Protein AF-A0A9D9E8E4-F1 (afdb_monomer)

Radius of gyration: 32.14 Å; Cα contacts (8 Å, |Δi|>4): 70; chains: 1; bounding box: 32×22×106 Å

Secondary structure (DSSP, 8-state):
--SSSSTTHHHHHHHHHHHHTTSS---------PPPPP-HHHHTT-----SS-HHHHHTTB-TTSPBPPHHHH---HHHHHHHHHHHHHHHHTTSS-SS---

InterPro domains:
  IPR001648 Small ribosomal subunit protein bS18 [MF_00270] (29-101)
  IPR001648 Small ribosomal subunit protein bS18 [PF01084] (45-96)
  IPR001648 Small ribos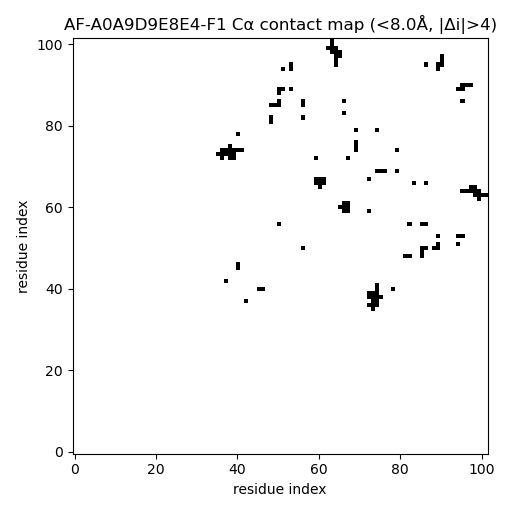omal subunit protein bS18 [PR00974] (56-66)
  IPR001648 Small ribosomal subunit protein bS18 [PR00974] (66-73)
  IPR001648 Small ribosomal subunit protein bS18 [PR00974] (74-88)
  IPR001648 Small ribosomal subunit protein bS18 [PR00974] (88-98)
  IPR001648 Small ribosomal subunit protein bS18 [PTHR13479] (11-99)
  IPR001648 Small ribosomal subunit protein bS18 [TIGR00165] (33-100)
  IPR018275 Small ribosomal subunit protein bS18, conserved site [PS00057] (49-72)
  IPR036870 Small ribosom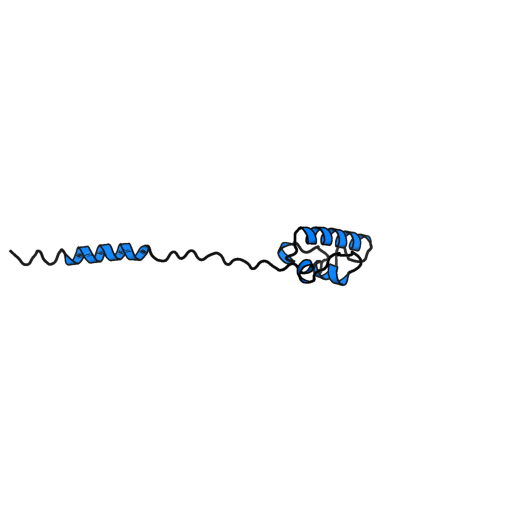al subunit protein bS18 superfamily [G3DSA:4.10.640.10] (6-101)
  IPR036870 Small ribosomal subunit protein bS18 superfamily [SSF46911] (28-101)

Foldseek 3Di:
DPPVPPVPVVVVVVVVVVVVVVPPDPPVPPPPDDPQDDAPCVVVVPPADALPPLVVLVVQADPQRHGHDCRVRSHDPVVVVRSVVSVVVNCVVVNGDNGDDD

pLDDT: mean 79.46, std 18.39, range [47.0, 96.75]

Nearest PDB structures (foldseek):
  6wub-assembly1_r  TM=9.707E-01  e=5.765E-10  Enterococcus faecalis OG1RF
  8cdv-assembly1_U  TM=9.988E-01  e=1.754E-08  Bacillus subtilis subsp. subtilis str. 168
  8cdu-assembly1_U  TM=9.805E-01  e=1.534E-08  Bacillus subtilis subsp. subtilis str. 168
  8uu5-assembly1_r  TM=9.886E-01  e=2.451E-08  Listeria innocua
  8uu7-assembly1_r  TM=9.929E-01  e=2.621E-08  Listeria innocua

Solvent-accessible surface area (backbone atoms only — not comparable to full-atom values): 6482 Å² total; per-residue (Å²): 146,81,76,82,70,69,76,60,64,72,60,57,64,65,59,56,60,66,62,64,68,74,74,71,75,85,68,76,76,70,73,81,75,75,77,79,58,66,27,61,52,69,74,68,66,56,89,73,70,62,43,80,47,50,76,67,53,53,76,50,34,42,85,54,30,46,75,58,53,54,90,78,61,22,43,50,76,71,53,49,51,50,49,52,53,18,50,52,50,16,34,76,72,66,72,40,62,77,64,43,86,132

Structure (mmCIF, N/CA/C/O backbone):
data_AF-A0A9D9E8E4-F1
#
_entry.id   AF-A0A9D9E8E4-F1
#
loop_
_atom_site.group_PDB
_atom_site.id
_atom_site.type_symbol
_atom_site.label_atom_id
_atom_site.label_alt_id
_atom_site.label_comp_id
_atom_site.label_asym_id
_atom_site.label_entity_id
_atom_site.label_seq_id
_atom_site.pdbx_PDB_ins_code
_atom_site.Cartn_x
_atom_site.Cartn_y
_atom_site.Cartn_z
_atom_site.occupancy
_atom_site.B_iso_or_equiv
_atom_site.auth_seq_id
_atom_site.auth_comp_id
_atom_site.auth_asym_id
_atom_site.auth_atom_id
_atom_site.pdbx_PDB_model_num
ATOM 1 N N . MET A 1 1 ? -13.630 10.831 -91.212 1.00 55.12 1 MET A N 1
ATOM 2 C CA . MET A 1 1 ? -13.370 9.499 -90.612 1.00 55.12 1 MET A CA 1
ATOM 3 C C . MET A 1 1 ? -12.162 9.514 -89.653 1.00 55.12 1 MET A C 1
ATOM 5 O O . MET A 1 1 ? -11.527 8.483 -89.476 1.00 55.12 1 MET A O 1
ATOM 9 N N . ALA A 1 2 ? -11.835 10.662 -89.032 1.00 52.62 2 ALA A N 1
ATOM 10 C CA . ALA A 1 2 ? -10.625 10.828 -88.213 1.00 52.62 2 ALA A CA 1
ATOM 11 C C . ALA A 1 2 ? -10.823 11.671 -86.933 1.00 52.62 2 ALA A C 1
ATOM 13 O O . ALA A 1 2 ? -9.849 11.928 -86.240 1.00 52.62 2 ALA A O 1
ATOM 14 N N . GLU A 1 3 ? -12.053 12.072 -86.590 1.00 51.62 3 GLU A N 1
ATOM 15 C CA . GLU A 1 3 ? -12.294 12.974 -85.444 1.00 51.62 3 GLU A CA 1
ATOM 16 C C . GLU A 1 3 ? -13.071 12.326 -84.284 1.00 51.62 3 GLU A C 1
ATOM 18 O O . GLU A 1 3 ? -13.116 12.878 -83.194 1.00 51.62 3 GLU A O 1
ATOM 23 N N . GLU A 1 4 ? -13.598 11.107 -84.449 1.00 50.94 4 GLU A N 1
ATOM 24 C CA . GLU A 1 4 ? -14.356 10.416 -83.387 1.00 50.94 4 GLU A CA 1
ATOM 25 C C . GLU A 1 4 ? -13.510 9.461 -82.526 1.00 50.94 4 GLU A C 1
ATOM 27 O O . GLU A 1 4 ? -14.008 8.891 -81.559 1.00 50.94 4 GLU A O 1
ATOM 32 N N . LYS A 1 5 ? -12.219 9.282 -82.842 1.00 49.59 5 LYS A N 1
ATOM 33 C CA . LYS A 1 5 ? -11.329 8.384 -82.080 1.00 49.59 5 LYS A CA 1
ATOM 34 C C . LYS A 1 5 ? -10.593 9.057 -80.917 1.00 49.59 5 LYS A C 1
ATOM 36 O O . LYS A 1 5 ? -10.063 8.351 -80.073 1.00 49.59 5 LYS A O 1
ATOM 41 N N . GLN A 1 6 ? -10.578 10.388 -80.836 1.00 49.75 6 GLN A N 1
ATOM 42 C CA . GLN A 1 6 ? -9.791 11.106 -79.819 1.00 49.75 6 GLN A CA 1
ATOM 43 C C . GLN A 1 6 ? -10.562 11.423 -78.528 1.00 49.75 6 GLN A C 1
ATOM 45 O O . GLN A 1 6 ? -9.954 11.736 -77.510 1.00 49.75 6 GLN A O 1
ATOM 50 N N . THR A 1 7 ? -11.891 11.301 -78.512 1.00 47.00 7 THR A N 1
ATOM 51 C CA . THR A 1 7 ? -12.711 11.596 -77.320 1.00 47.00 7 THR A CA 1
ATOM 52 C C . THR A 1 7 ? -12.932 10.405 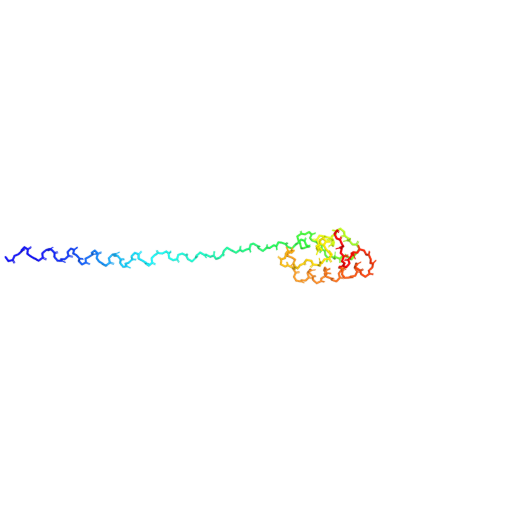-76.386 1.00 47.00 7 THR A C 1
ATOM 54 O O . THR A 1 7 ? -13.478 10.597 -75.301 1.00 47.00 7 THR A O 1
ATOM 57 N N . GLN A 1 8 ? -12.492 9.194 -76.750 1.00 48.78 8 GLN A N 1
ATOM 58 C CA . GLN A 1 8 ? -12.669 8.000 -75.909 1.00 48.78 8 GLN A CA 1
ATOM 59 C C . GLN A 1 8 ? -11.431 7.648 -75.066 1.00 48.78 8 GLN A C 1
ATOM 61 O O . GLN A 1 8 ? -11.586 7.123 -73.968 1.00 48.78 8 GLN A O 1
ATOM 66 N N . GLU A 1 9 ? -10.220 8.009 -75.500 1.00 47.81 9 GLU A N 1
ATOM 67 C CA . GLU A 1 9 ? -8.982 7.676 -74.769 1.00 47.81 9 GLU A CA 1
ATOM 68 C C . GLU A 1 9 ? -8.771 8.555 -73.517 1.00 47.81 9 GLU A C 1
ATOM 70 O O . GLU A 1 9 ? -8.235 8.095 -72.511 1.00 47.81 9 GLU A O 1
ATOM 75 N N . ALA A 1 10 ? -9.308 9.782 -73.504 1.00 48.69 10 ALA A N 1
ATOM 76 C CA . ALA A 1 10 ? -9.198 10.703 -72.364 1.00 48.69 10 ALA A CA 1
ATOM 77 C C . ALA A 1 10 ? -10.129 10.370 -71.173 1.00 48.69 10 ALA A C 1
ATOM 79 O O . ALA A 1 10 ? -10.012 10.968 -70.097 1.00 48.69 10 ALA A O 1
ATOM 80 N N . GLN A 1 11 ? -11.074 9.435 -71.339 1.00 48.31 11 GLN A N 1
ATOM 81 C CA . GLN A 1 11 ? -12.008 9.036 -70.274 1.00 48.31 11 GLN A CA 1
ATOM 82 C C . GLN A 1 11 ? -11.540 7.792 -69.502 1.00 48.31 11 GLN A C 1
ATOM 84 O O . GLN A 1 11 ? -11.910 7.608 -68.339 1.00 48.31 11 GLN A O 1
ATOM 89 N N . THR A 1 12 ? -10.679 6.966 -70.094 1.00 50.28 12 THR A N 1
ATOM 90 C CA . THR A 1 12 ? -10.144 5.761 -69.443 1.00 50.28 12 THR A CA 1
ATOM 91 C C . THR A 1 12 ? -9.020 6.056 -68.445 1.00 50.28 12 THR A C 1
ATOM 93 O O . THR A 1 12 ? -8.971 5.425 -67.393 1.00 50.28 12 THR A O 1
ATOM 96 N N . GLU A 1 13 ? -8.208 7.095 -68.652 1.00 48.69 13 GLU A N 1
ATOM 97 C CA . GLU A 1 13 ? -7.078 7.411 -67.753 1.00 48.69 13 GLU A CA 1
ATOM 98 C C . GLU A 1 13 ? -7.498 8.075 -66.423 1.00 48.69 13 GLU A C 1
ATOM 100 O O . GLU A 1 13 ? -6.823 7.956 -65.396 1.00 48.69 13 GLU A O 1
ATOM 105 N N . ASN A 1 14 ? -8.659 8.738 -66.393 1.00 51.91 14 ASN A N 1
ATOM 106 C CA . ASN A 1 14 ? -9.179 9.382 -65.179 1.00 51.91 14 ASN A CA 1
ATOM 107 C C . ASN A 1 14 ? -9.908 8.414 -64.231 1.00 51.91 14 ASN A C 1
ATOM 109 O O . ASN A 1 14 ? -10.141 8.744 -63.064 1.00 51.91 14 ASN A O 1
ATOM 113 N N . THR A 1 15 ? -10.253 7.213 -64.699 1.00 51.88 15 THR A N 1
ATOM 114 C CA . THR A 1 15 ? -11.006 6.235 -63.898 1.00 51.88 15 THR A CA 1
ATOM 115 C C . THR A 1 15 ? -10.075 5.314 -63.098 1.00 51.88 15 THR A C 1
ATOM 117 O O . THR A 1 15 ? -10.424 4.888 -61.994 1.00 51.88 15 THR A O 1
ATOM 120 N N . GLU A 1 16 ? -8.845 5.096 -63.572 1.00 48.91 16 GLU A N 1
ATOM 121 C CA . GLU A 1 16 ? -7.823 4.288 -62.886 1.00 48.91 16 GLU A CA 1
ATOM 122 C C . GLU A 1 16 ? -7.150 5.049 -61.728 1.00 48.91 16 GLU A C 1
ATOM 124 O O . GLU A 1 16 ? -6.934 4.498 -60.643 1.00 48.91 16 GLU A O 1
ATOM 129 N N . ASN A 1 17 ? -6.944 6.362 -61.879 1.00 49.88 17 ASN A N 1
ATOM 130 C CA . ASN A 1 17 ? -6.347 7.212 -60.839 1.00 49.88 17 ASN A CA 1
ATOM 131 C C . ASN A 1 17 ? -7.248 7.424 -59.603 1.00 49.88 17 ASN A C 1
ATOM 133 O O . ASN A 1 17 ? -6.765 7.777 -58.525 1.00 49.88 17 ASN A O 1
ATOM 137 N N . LYS A 1 18 ? -8.557 7.145 -59.706 1.00 47.34 18 LYS A N 1
ATOM 138 C CA . LYS A 1 18 ? -9.498 7.212 -58.570 1.00 47.34 18 LYS A CA 1
ATOM 139 C C . LYS A 1 18 ? -9.467 5.956 -57.684 1.00 47.34 18 LYS A C 1
ATOM 141 O O . LYS A 1 18 ? -9.943 5.996 -56.546 1.00 47.34 18 LYS A O 1
ATOM 146 N N . GLN A 1 19 ? -8.892 4.859 -58.181 1.00 50.66 19 GLN A N 1
ATOM 147 C CA . GLN A 1 19 ? -8.775 3.590 -57.453 1.00 50.66 19 GLN A CA 1
ATOM 148 C C . GLN A 1 19 ? -7.425 3.450 -56.733 1.00 50.66 19 GLN A C 1
ATOM 150 O O . GLN A 1 19 ? -7.353 2.815 -55.681 1.00 50.66 19 GLN A O 1
ATOM 155 N N . GLN A 1 20 ? -6.371 4.111 -57.220 1.00 47.78 20 GLN A N 1
ATOM 156 C CA . GLN A 1 20 ? -5.041 4.058 -56.597 1.00 47.78 20 GLN A CA 1
ATOM 157 C C . GLN A 1 20 ? -4.905 4.964 -55.360 1.00 47.78 20 GLN A C 1
ATOM 159 O O . GLN A 1 20 ? -4.121 4.669 -54.458 1.00 47.78 20 GLN A O 1
ATOM 164 N N . ASN A 1 21 ? -5.724 6.017 -55.242 1.00 48.12 21 ASN A N 1
ATOM 165 C CA . ASN A 1 21 ? -5.649 6.957 -54.116 1.00 48.12 21 ASN A CA 1
ATOM 166 C C . ASN A 1 21 ? -6.436 6.511 -52.861 1.00 48.12 21 ASN A C 1
ATOM 168 O O . ASN A 1 21 ? -6.470 7.220 -51.861 1.00 48.12 21 ASN A O 1
ATOM 172 N N . GLN A 1 22 ? -7.069 5.330 -52.890 1.00 52.59 22 GLN A N 1
ATOM 173 C CA . GLN A 1 22 ? -7.787 4.763 -51.735 1.00 52.59 22 GLN A CA 1
ATOM 174 C C . GLN A 1 22 ? -6.916 3.840 -50.869 1.00 52.59 22 GLN A C 1
ATOM 176 O O . GLN A 1 22 ? -7.336 3.432 -49.787 1.00 52.59 22 GLN A O 1
ATOM 181 N N . GLN A 1 23 ? -5.697 3.512 -51.310 1.00 53.59 23 GLN A N 1
ATOM 182 C CA . GLN A 1 23 ? -4.832 2.551 -50.614 1.00 53.59 23 GLN A CA 1
ATOM 183 C C . GLN A 1 23 ? -3.751 3.193 -49.739 1.00 53.59 23 GLN A C 1
ATOM 185 O O . GLN A 1 23 ? -3.041 2.482 -49.026 1.00 53.59 23 GLN A O 1
ATOM 190 N N . GLN A 1 24 ? -3.621 4.521 -49.727 1.00 55.88 24 GLN A N 1
ATOM 191 C CA . GLN A 1 24 ? -2.579 5.181 -48.947 1.00 55.88 24 GLN A CA 1
ATOM 192 C C . GLN A 1 24 ? -3.147 5.852 -47.695 1.00 55.88 24 GLN A C 1
ATOM 194 O O . GLN A 1 24 ? -4.012 6.719 -47.742 1.00 55.88 24 GLN A O 1
ATOM 199 N N . THR A 1 25 ? -2.566 5.453 -46.561 1.00 56.53 25 THR A N 1
ATOM 200 C CA . THR A 1 25 ? -2.728 5.996 -45.202 1.00 56.53 25 THR A CA 1
ATOM 201 C C . THR A 1 25 ? -3.842 5.414 -44.326 1.00 56.53 25 THR A C 1
ATOM 203 O O . THR A 1 25 ? -4.380 6.086 -43.450 1.00 56.53 25 THR A O 1
ATOM 206 N N . GLN A 1 26 ? -4.021 4.088 -44.355 1.00 59.88 26 GLN A N 1
ATOM 207 C CA . GLN A 1 26 ? -4.352 3.371 -43.112 1.00 59.88 26 GLN A CA 1
ATOM 208 C C . GLN A 1 26 ? -3.119 3.365 -42.188 1.00 59.88 26 GLN A C 1
ATOM 210 O O . GLN A 1 26 ? -2.495 2.335 -41.917 1.00 59.88 26 GLN A O 1
ATOM 215 N N . GLN A 1 27 ? -2.713 4.557 -41.736 1.00 63.00 27 GLN A N 1
ATOM 216 C CA . GLN A 1 27 ? -1.752 4.697 -40.655 1.00 63.00 27 GLN A CA 1
ATOM 217 C C . GLN A 1 27 ? -2.399 4.059 -39.432 1.00 63.00 27 GLN A C 1
ATOM 219 O O . GLN A 1 27 ? -3.293 4.633 -38.811 1.00 63.00 27 GLN A O 1
ATOM 224 N N . HIS A 1 28 ? -1.970 2.839 -39.121 1.00 63.28 28 HIS A N 1
ATOM 225 C CA . HIS A 1 28 ? -2.342 2.135 -37.909 1.00 63.28 28 HIS A CA 1
ATOM 226 C C . HIS A 1 28 ? -1.954 3.037 -36.741 1.00 63.28 28 HIS A C 1
ATOM 228 O O . HIS A 1 28 ? -0.782 3.101 -36.360 1.00 63.28 28 HIS A O 1
ATOM 234 N N . ARG A 1 29 ? -2.928 3.787 -36.210 1.00 68.50 29 ARG A N 1
ATOM 235 C CA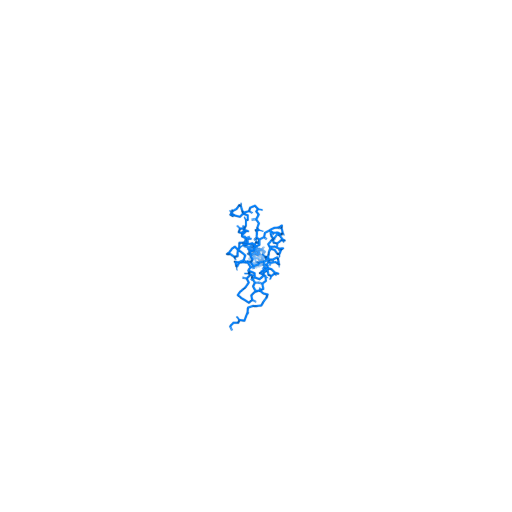 . ARG A 1 29 ? -2.762 4.600 -35.009 1.00 68.50 29 ARG A CA 1
ATOM 236 C C . ARG A 1 29 ? -2.361 3.635 -33.910 1.00 68.50 29 ARG A C 1
ATOM 238 O O . ARG A 1 29 ? -3.207 2.943 -33.347 1.00 68.50 29 ARG A O 1
ATOM 245 N N . ARG A 1 30 ? -1.049 3.525 -33.671 1.00 70.94 30 ARG A N 1
ATOM 246 C CA . ARG A 1 30 ? -0.493 2.673 -32.623 1.00 70.94 30 ARG A CA 1
ATOM 247 C C . ARG A 1 30 ? -1.257 3.035 -31.352 1.00 70.94 30 ARG A C 1
ATOM 249 O O . ARG A 1 30 ? -1.275 4.221 -31.012 1.00 70.94 30 ARG A O 1
ATOM 256 N N . PRO A 1 31 ? -1.922 2.075 -30.687 1.00 74.25 31 PRO A N 1
ATOM 257 C CA . PRO A 1 31 ? -2.686 2.391 -29.495 1.00 74.25 31 PRO A CA 1
ATOM 258 C C . PRO A 1 31 ? -1.749 3.102 -28.527 1.00 74.25 31 PRO A C 1
ATOM 260 O O . PRO A 1 31 ? -0.612 2.654 -28.336 1.00 74.25 31 PRO A O 1
ATOM 263 N N . PHE A 1 32 ? -2.201 4.231 -27.976 1.00 75.06 32 PHE A N 1
ATOM 264 C CA . PHE A 1 32 ? -1.436 5.000 -27.002 1.00 75.06 32 PHE A CA 1
ATOM 265 C C . PHE A 1 32 ? -0.942 4.040 -25.920 1.00 75.06 32 PHE A C 1
ATOM 267 O O . PHE A 1 32 ? -1.723 3.532 -25.109 1.00 75.06 32 PHE A O 1
ATOM 274 N N . ARG A 1 33 ? 0.363 3.738 -25.937 1.00 73.25 33 ARG A N 1
ATOM 275 C CA . ARG A 1 33 ? 0.975 2.885 -24.924 1.00 73.25 33 ARG A CA 1
ATOM 276 C C . ARG A 1 33 ? 0.864 3.648 -23.616 1.00 73.25 33 ARG A C 1
ATOM 278 O O . ARG A 1 33 ? 1.565 4.638 -23.418 1.00 73.25 33 ARG A O 1
ATOM 285 N N . ARG A 1 34 ? -0.037 3.203 -22.735 1.00 73.12 34 ARG A N 1
ATOM 286 C CA . ARG A 1 34 ? -0.117 3.735 -21.373 1.00 73.12 34 ARG A CA 1
ATOM 287 C C . ARG A 1 34 ? 1.269 3.609 -20.759 1.00 73.12 34 ARG A C 1
ATOM 289 O O . ARG A 1 34 ? 1.810 2.504 -20.679 1.00 73.12 34 ARG A O 1
ATOM 296 N N . HIS A 1 35 ? 1.840 4.747 -20.377 1.00 75.50 35 HIS A N 1
ATOM 297 C CA . HIS A 1 35 ? 3.144 4.780 -19.741 1.00 75.50 35 HIS A CA 1
ATOM 298 C C . HIS A 1 35 ? 3.111 3.867 -18.516 1.00 75.50 35 HIS A C 1
ATOM 300 O O . HIS A 1 35 ? 2.171 3.901 -17.714 1.00 75.50 35 HIS A O 1
ATOM 306 N N . LYS A 1 36 ? 4.111 2.994 -18.403 1.00 76.19 36 LYS A N 1
ATOM 307 C CA . LYS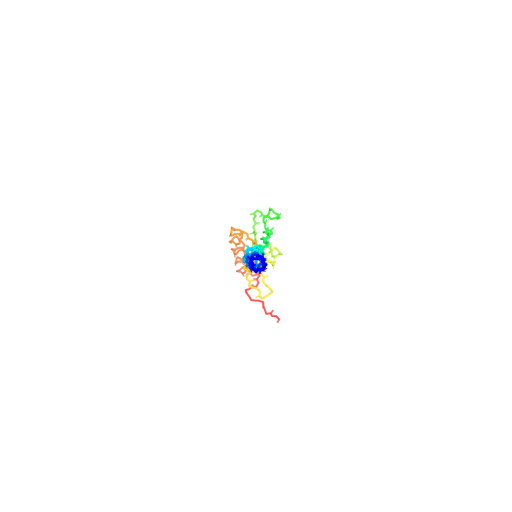 A 1 36 ? 4.208 2.085 -17.268 1.00 76.19 36 LYS A CA 1
ATOM 308 C C . LYS A 1 36 ? 4.473 2.934 -16.029 1.00 76.19 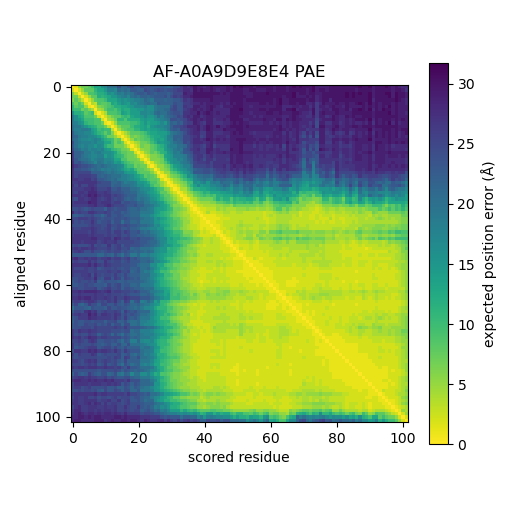36 LYS A C 1
ATOM 310 O O . LYS A 1 36 ? 5.461 3.660 -15.988 1.00 76.19 36 LYS A O 1
ATOM 315 N N . LYS A 1 37 ? 3.581 2.855 -15.039 1.00 83.69 37 LYS A N 1
ATOM 316 C CA . LYS A 1 37 ? 3.794 3.524 -13.754 1.00 83.69 37 LYS A CA 1
ATOM 317 C C . LYS A 1 37 ? 5.097 3.023 -13.132 1.00 83.69 37 LYS A C 1
ATOM 319 O O . LYS A 1 37 ? 5.395 1.828 -13.205 1.00 83.69 37 LYS A O 1
ATOM 324 N N . VAL A 1 38 ? 5.855 3.948 -12.558 1.00 88.00 38 VAL A N 1
ATOM 325 C CA . VAL A 1 38 ? 7.133 3.661 -11.907 1.00 88.00 38 VAL A CA 1
ATOM 326 C C . VAL A 1 38 ? 6.866 3.061 -10.530 1.00 88.00 38 VAL A C 1
ATOM 328 O O . VAL A 1 38 ? 5.971 3.503 -9.812 1.00 88.00 38 VAL A O 1
ATOM 331 N N . ASP A 1 39 ? 7.631 2.034 -10.170 1.00 91.25 39 ASP A N 1
ATOM 332 C CA . ASP A 1 39 ? 7.570 1.432 -8.843 1.00 91.25 39 ASP A CA 1
ATOM 333 C C . ASP A 1 39 ? 8.277 2.340 -7.833 1.00 91.25 39 ASP A C 1
ATOM 335 O O . ASP A 1 39 ? 9.496 2.494 -7.891 1.00 91.25 39 ASP A O 1
ATOM 339 N N . TYR A 1 40 ? 7.519 2.906 -6.893 1.00 91.38 40 TYR A N 1
ATOM 340 C CA . TYR A 1 40 ? 8.048 3.783 -5.848 1.00 91.38 40 TYR A CA 1
ATOM 341 C C . TYR A 1 40 ? 9.132 3.109 -4.995 1.00 91.38 40 TYR A C 1
ATOM 343 O O . TYR A 1 40 ? 10.123 3.745 -4.653 1.00 91.38 40 TYR A O 1
ATOM 351 N N . ILE A 1 41 ? 8.974 1.824 -4.663 1.00 91.56 41 ILE A N 1
ATOM 352 C CA . ILE A 1 41 ? 9.933 1.105 -3.807 1.00 91.56 41 ILE A CA 1
ATOM 353 C C . ILE A 1 41 ? 11.265 0.950 -4.5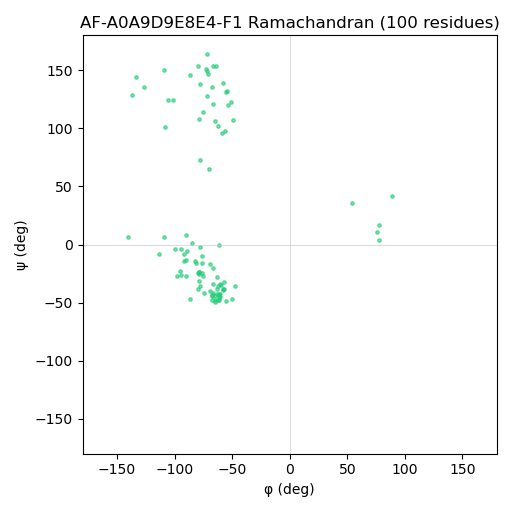40 1.00 91.56 41 ILE A C 1
ATOM 355 O O . ILE A 1 41 ? 12.323 1.193 -3.967 1.00 91.56 41 ILE A O 1
ATOM 359 N N . ALA A 1 42 ? 11.204 0.588 -5.823 1.00 89.25 42 ALA A N 1
ATOM 360 C CA . ALA A 1 42 ? 12.398 0.446 -6.647 1.00 89.25 42 ALA A CA 1
ATOM 361 C C . ALA A 1 42 ? 13.055 1.803 -6.942 1.00 89.25 42 ALA A C 1
ATOM 363 O O . ALA A 1 42 ? 14.273 1.905 -6.886 1.00 89.25 42 ALA A O 1
ATOM 364 N N . ALA A 1 43 ? 12.263 2.845 -7.210 1.00 90.62 43 ALA A N 1
ATOM 365 C CA . ALA A 1 43 ? 12.776 4.187 -7.485 1.00 90.62 43 ALA A CA 1
ATOM 366 C C . ALA A 1 43 ? 13.520 4.787 -6.282 1.00 90.62 43 ALA A C 1
ATOM 368 O O . ALA A 1 43 ? 14.564 5.409 -6.452 1.00 90.62 43 ALA A O 1
ATOM 369 N N . ASN A 1 44 ? 13.023 4.550 -5.066 1.00 91.06 44 ASN A N 1
ATOM 370 C CA . ASN A 1 44 ? 13.648 5.033 -3.833 1.00 91.06 44 ASN A CA 1
ATOM 371 C C . ASN A 1 44 ? 14.670 4.051 -3.237 1.00 91.06 44 ASN A C 1
ATOM 373 O O . ASN A 1 44 ? 15.127 4.271 -2.123 1.00 91.06 44 ASN A O 1
ATOM 377 N N . HIS A 1 45 ? 15.020 2.974 -3.953 1.00 89.81 45 HIS A N 1
ATOM 378 C CA . HIS A 1 45 ? 16.018 1.984 -3.522 1.00 89.81 45 HIS A CA 1
ATOM 379 C C . HIS A 1 45 ? 15.731 1.390 -2.130 1.00 89.81 45 HIS A C 1
ATOM 381 O O . HIS A 1 45 ? 16.636 1.079 -1.361 1.00 89.81 45 HIS A O 1
ATOM 387 N N . ILE A 1 46 ? 14.447 1.205 -1.809 1.00 88.88 46 ILE A N 1
ATOM 388 C CA . ILE A 1 46 ? 14.018 0.636 -0.531 1.00 88.88 46 ILE A CA 1
ATOM 389 C C . ILE A 1 46 ? 14.186 -0.885 -0.604 1.00 88.88 46 ILE A C 1
ATOM 391 O O . ILE A 1 46 ? 13.437 -1.583 -1.295 1.00 88.88 46 ILE A O 1
ATOM 395 N N . GLU A 1 47 ? 15.178 -1.410 0.108 1.00 85.44 47 GLU A N 1
ATOM 396 C CA . GLU A 1 47 ? 15.521 -2.836 0.082 1.00 85.44 47 GLU A CA 1
ATOM 397 C C . GLU A 1 47 ? 14.510 -3.698 0.863 1.00 85.44 47 GLU A C 1
ATOM 399 O O . GLU A 1 47 ? 14.053 -4.762 0.398 1.00 85.44 47 GLU A O 1
ATOM 404 N N . TYR A 1 48 ? 14.099 -3.188 2.027 1.00 89.12 48 TYR A N 1
ATOM 405 C CA . TYR A 1 48 ? 13.189 -3.843 2.956 1.00 89.12 48 TYR A CA 1
ATOM 406 C C . TYR A 1 48 ? 11.999 -2.943 3.301 1.00 89.12 48 TYR A C 1
ATOM 408 O O . TYR A 1 48 ? 12.154 -1.755 3.551 1.00 89.12 48 TYR A O 1
ATOM 416 N N . VAL A 1 49 ? 10.799 -3.529 3.299 1.00 92.62 49 VAL A N 1
ATOM 417 C CA . VAL A 1 49 ? 9.550 -2.846 3.660 1.00 92.62 49 VAL A CA 1
ATOM 418 C C . VAL A 1 49 ? 9.112 -3.404 5.006 1.00 92.62 49 VAL A C 1
ATOM 420 O O . VAL A 1 49 ? 8.584 -4.521 5.052 1.00 92.62 49 VAL A O 1
ATOM 423 N N . ASP A 1 50 ? 9.361 -2.661 6.085 1.00 93.75 50 ASP A N 1
ATOM 424 C CA . ASP A 1 50 ? 8.941 -3.077 7.421 1.00 93.75 50 ASP A CA 1
ATOM 425 C C . ASP A 1 50 ? 7.451 -2.773 7.653 1.00 93.75 50 ASP A C 1
ATOM 427 O O . ASP A 1 50 ? 6.856 -1.883 7.044 1.00 93.75 50 ASP A O 1
ATOM 431 N N . TYR A 1 51 ? 6.824 -3.540 8.543 1.00 95.50 51 TYR A N 1
ATOM 432 C CA . TYR A 1 51 ? 5.438 -3.323 8.955 1.00 95.50 51 TYR A CA 1
ATOM 433 C C . TYR A 1 51 ? 5.285 -2.149 9.931 1.00 95.50 51 TYR A C 1
ATOM 435 O O . TYR A 1 51 ? 4.171 -1.670 10.139 1.00 95.50 51 TYR A O 1
ATOM 443 N N . LYS A 1 52 ? 6.391 -1.701 10.534 1.00 94.25 52 LYS A N 1
ATOM 444 C CA . LYS A 1 52 ? 6.437 -0.587 11.490 1.00 94.25 52 LYS A CA 1
ATOM 445 C C . LYS A 1 52 ? 6.398 0.780 10.807 1.00 94.25 52 LYS A C 1
ATOM 447 O O . LYS A 1 52 ? 5.928 1.742 11.408 1.00 94.25 52 LYS A O 1
ATOM 452 N N . ASP A 1 53 ? 6.815 0.851 9.543 1.00 94.12 53 ASP A N 1
ATOM 453 C CA . ASP A 1 53 ? 6.857 2.089 8.760 1.00 94.12 53 ASP A CA 1
ATOM 454 C C . ASP A 1 53 ? 5.460 2.473 8.260 1.00 94.12 53 ASP A C 1
ATOM 456 O O . ASP A 1 53 ? 5.115 2.349 7.079 1.00 94.12 53 ASP A O 1
ATOM 460 N N . THR A 1 54 ? 4.617 2.937 9.181 1.00 92.94 54 THR A N 1
ATOM 461 C CA . THR A 1 54 ? 3.216 3.259 8.879 1.00 92.94 54 THR A CA 1
ATOM 462 C C . THR A 1 54 ? 3.084 4.346 7.815 1.00 92.94 54 THR A C 1
ATOM 464 O O . THR A 1 54 ? 2.179 4.266 6.989 1.00 92.94 54 THR A O 1
ATOM 467 N N . GLU A 1 55 ? 3.999 5.317 7.761 1.00 92.69 55 GLU A N 1
ATOM 468 C CA . GLU A 1 55 ? 4.001 6.383 6.751 1.00 92.69 55 GLU A CA 1
ATOM 469 C C . GLU A 1 55 ? 4.191 5.850 5.328 1.00 92.69 55 GLU A C 1
ATOM 471 O O . GLU A 1 55 ? 3.490 6.265 4.401 1.00 92.69 55 GLU A O 1
ATOM 476 N N . LEU A 1 56 ? 5.104 4.890 5.152 1.00 93.12 56 LEU A N 1
ATOM 477 C CA . LEU A 1 56 ? 5.330 4.246 3.864 1.00 93.12 56 LEU A CA 1
ATOM 478 C C . LEU A 1 56 ? 4.111 3.407 3.474 1.00 93.12 56 LEU A C 1
ATOM 480 O O . LEU A 1 56 ? 3.613 3.518 2.354 1.00 93.12 56 LEU A O 1
ATOM 484 N N . LEU A 1 57 ? 3.604 2.591 4.401 1.00 93.56 57 LEU A N 1
ATOM 485 C CA . LEU A 1 57 ? 2.482 1.689 4.145 1.00 93.56 57 LEU A CA 1
ATOM 486 C C . LEU A 1 57 ? 1.165 2.430 3.876 1.00 93.56 57 LEU A C 1
ATOM 488 O O . LEU A 1 57 ? 0.383 1.979 3.033 1.00 93.56 57 LEU A O 1
ATOM 492 N N . LYS A 1 58 ? 0.946 3.586 4.517 1.00 93.25 58 LYS A N 1
ATOM 493 C CA . LYS A 1 58 ? -0.228 4.450 4.308 1.00 93.25 58 LYS A CA 1
ATOM 494 C C . LYS A 1 58 ? -0.389 4.885 2.849 1.00 93.25 58 LYS A C 1
ATOM 496 O O . LYS A 1 58 ? -1.508 4.969 2.360 1.00 93.25 58 LYS A O 1
ATOM 501 N N . ARG A 1 59 ? 0.710 5.065 2.106 1.00 92.31 59 ARG A N 1
ATOM 502 C CA . ARG A 1 59 ? 0.674 5.429 0.672 1.00 92.31 59 ARG A CA 1
ATOM 503 C C . ARG A 1 59 ? 0.099 4.331 -0.230 1.00 92.31 59 ARG A C 1
ATOM 505 O O . ARG A 1 59 ? -0.291 4.603 -1.362 1.00 92.31 59 ARG A O 1
ATOM 512 N N . PHE A 1 60 ? 0.081 3.085 0.242 1.00 94.19 60 PHE A N 1
ATOM 513 C CA . PHE A 1 60 ? -0.340 1.913 -0.531 1.00 94.19 60 PHE A CA 1
ATOM 514 C C . PHE A 1 60 ? -1.682 1.333 -0.073 1.00 94.19 60 PHE A C 1
ATOM 516 O O . PHE A 1 60 ? -2.110 0.288 -0.576 1.00 94.19 60 PHE A O 1
ATOM 523 N N . ILE A 1 61 ? -2.358 2.008 0.852 1.00 94.50 61 ILE A N 1
ATOM 524 C CA . ILE A 1 61 ? -3.736 1.723 1.242 1.00 94.50 61 ILE A CA 1
ATOM 525 C C . ILE A 1 61 ? -4.645 2.845 0.742 1.00 94.50 61 ILE A C 1
ATOM 527 O O . ILE A 1 61 ? -4.222 3.983 0.567 1.00 94.50 61 ILE A O 1
ATOM 531 N N . SER A 1 62 ? -5.896 2.509 0.457 1.00 93.31 62 SER A N 1
ATOM 532 C CA . SER A 1 62 ? -6.939 3.502 0.247 1.00 93.31 62 SER A CA 1
ATOM 533 C C . SER A 1 62 ? -7.312 4.144 1.579 1.00 93.31 62 SER A C 1
ATOM 535 O O . SER A 1 62 ? -7.108 3.540 2.630 1.00 93.31 62 SER A O 1
ATOM 537 N N . GLU A 1 63 ? -8.000 5.276 1.511 1.00 89.69 63 GL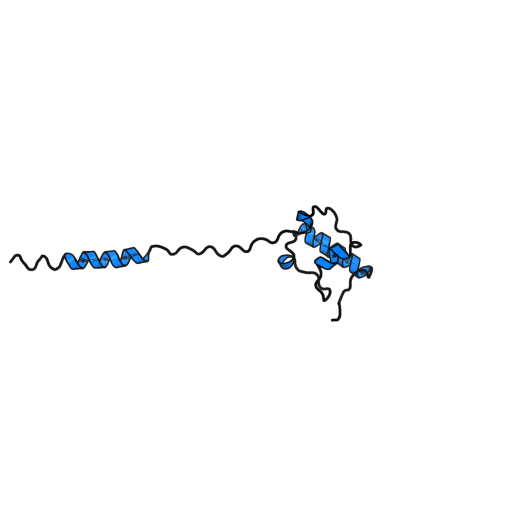U A N 1
ATOM 538 C CA . GLU A 1 63 ? -8.642 5.917 2.663 1.00 89.69 63 GLU A CA 1
ATOM 539 C C . GLU A 1 63 ? -9.511 4.936 3.461 1.00 89.69 63 GLU A C 1
ATOM 541 O O . GLU A 1 63 ? -9.275 4.738 4.642 1.00 89.69 63 GLU A O 1
ATOM 546 N N . ARG A 1 64 ? -10.353 4.150 2.772 1.00 90.94 64 ARG A N 1
ATOM 547 C CA . ARG A 1 64 ? -11.179 3.061 3.347 1.00 90.94 64 ARG A CA 1
ATOM 548 C C . ARG A 1 64 ? -10.403 1.902 3.998 1.00 90.94 64 ARG A C 1
ATOM 550 O O . ARG A 1 64 ? -10.995 0.904 4.399 1.00 90.94 64 ARG A O 1
ATOM 557 N N . GLY A 1 65 ? -9.072 1.939 3.991 1.00 91.25 65 GLY A N 1
ATOM 558 C CA . GLY A 1 65 ? -8.231 0.871 4.522 1.00 91.25 65 GLY A CA 1
ATOM 559 C C . GLY A 1 65 ? -8.098 -0.361 3.618 1.00 91.25 65 GLY A C 1
ATOM 560 O O . GLY A 1 65 ? -7.648 -1.402 4.083 1.00 91.25 65 GLY A O 1
ATOM 561 N N . LYS A 1 66 ? -8.428 -0.311 2.318 1.00 93.25 66 LYS A N 1
ATOM 562 C CA . LYS A 1 66 ? -8.176 -1.420 1.368 1.00 93.25 66 LYS A CA 1
ATOM 563 C C . LYS A 1 66 ? -6.764 -1.323 0.783 1.00 93.25 66 LYS A C 1
ATOM 565 O O . LYS A 1 66 ? -6.266 -0.232 0.548 1.00 93.25 66 LYS A O 1
ATOM 570 N N . ILE A 1 67 ? -6.103 -2.451 0.512 1.00 95.12 67 ILE A N 1
ATOM 571 C CA . ILE A 1 67 ? -4.777 -2.437 -0.139 1.00 95.12 67 ILE A CA 1
ATOM 572 C C . ILE A 1 67 ? -4.950 -2.044 -1.608 1.00 95.12 67 ILE A C 1
ATOM 574 O O . ILE A 1 67 ? -5.731 -2.672 -2.329 1.00 95.12 67 ILE A O 1
ATOM 578 N N . LEU A 1 68 ? -4.207 -1.037 -2.070 1.00 93.94 68 LEU A N 1
ATOM 579 C CA . LEU A 1 68 ? -4.277 -0.601 -3.460 1.00 93.94 68 LEU A CA 1
ATOM 580 C C . LEU A 1 68 ? -3.707 -1.678 -4.399 1.00 93.94 68 LEU A C 1
ATOM 582 O O . LEU A 1 68 ? -2.641 -2.253 -4.142 1.00 93.94 68 LEU A O 1
ATOM 586 N N . PRO A 1 69 ? -4.389 -1.966 -5.523 1.00 94.62 69 PRO A N 1
ATOM 587 C CA . PRO A 1 69 ? -3.920 -2.967 -6.462 1.00 94.62 69 PRO A CA 1
ATOM 588 C C . PRO A 1 69 ? -2.691 -2.457 -7.219 1.00 94.62 69 PRO A C 1
ATOM 590 O O . PRO A 1 69 ? -2.590 -1.279 -7.565 1.00 94.62 69 PRO A O 1
ATOM 593 N N . ARG A 1 70 ? -1.813 -3.388 -7.603 1.00 92.88 70 ARG A N 1
ATOM 594 C CA . ARG A 1 70 ? -0.580 -3.124 -8.366 1.00 92.88 70 ARG A CA 1
ATOM 595 C C . ARG A 1 70 ? -0.772 -2.214 -9.589 1.00 92.88 70 ARG A C 1
ATOM 597 O O . ARG A 1 70 ? 0.097 -1.417 -9.916 1.00 92.88 70 ARG A O 1
ATOM 604 N N . ARG A 1 71 ? -1.909 -2.322 -10.286 1.00 90.25 71 ARG A N 1
ATOM 605 C CA . ARG A 1 71 ? -2.229 -1.493 -11.467 1.00 90.25 71 ARG A CA 1
ATOM 606 C C . ARG A 1 71 ? -2.341 0.005 -11.150 1.00 90.25 71 ARG A C 1
ATOM 608 O O . ARG A 1 71 ? -2.111 0.833 -12.024 1.00 90.25 71 ARG A O 1
ATOM 615 N N . VAL A 1 72 ? -2.707 0.341 -9.913 1.00 91.38 72 VAL A N 1
ATOM 616 C CA . VAL A 1 72 ? -2.827 1.722 -9.440 1.00 91.38 72 VAL A CA 1
ATOM 617 C C . VAL A 1 72 ? -1.477 2.217 -8.938 1.00 91.38 72 VAL A C 1
ATOM 619 O O . VAL A 1 72 ? -1.062 3.298 -9.350 1.00 91.38 72 VAL A O 1
ATOM 622 N N . THR A 1 73 ? -0.787 1.417 -8.122 1.00 91.12 73 THR A N 1
ATOM 623 C CA . THR A 1 73 ? 0.476 1.791 -7.462 1.00 91.12 73 THR A CA 1
ATOM 624 C C . THR A 1 73 ? 1.703 1.694 -8.370 1.00 91.12 73 THR A C 1
ATOM 626 O O . THR A 1 73 ? 2.684 2.381 -8.130 1.00 91.12 73 THR A O 1
ATOM 629 N N . GLY A 1 74 ? 1.674 0.865 -9.417 1.00 91.56 74 GLY A N 1
ATOM 630 C CA . GLY A 1 74 ? 2.804 0.683 -10.338 1.00 91.56 74 GLY A CA 1
ATOM 631 C C . GLY A 1 74 ? 3.932 -0.208 -9.811 1.00 91.56 74 GLY A C 1
ATOM 632 O O . GLY A 1 74 ? 4.934 -0.388 -10.499 1.00 91.56 74 GLY A O 1
ATOM 633 N N . THR A 1 75 ? 3.773 -0.807 -8.629 1.00 93.56 75 THR A N 1
ATOM 634 C CA . THR A 1 75 ? 4.812 -1.618 -7.980 1.00 93.56 75 THR A CA 1
ATOM 635 C C . THR A 1 75 ? 5.172 -2.875 -8.785 1.00 93.56 75 THR A C 1
ATOM 637 O O . THR A 1 75 ? 4.376 -3.428 -9.551 1.00 93.56 75 THR A O 1
ATOM 640 N N . SER A 1 76 ? 6.392 -3.384 -8.636 1.00 92.94 76 SER A N 1
ATOM 641 C CA . SER A 1 76 ? 6.796 -4.688 -9.165 1.00 92.94 76 SER A CA 1
ATOM 642 C C . SER A 1 76 ? 6.047 -5.814 -8.447 1.00 92.94 76 SER A C 1
ATOM 644 O O . SER A 1 76 ? 5.665 -5.683 -7.288 1.00 92.94 76 SER A O 1
ATOM 646 N N . ALA A 1 77 ? 5.856 -6.962 -9.104 1.00 93.69 77 ALA A N 1
ATOM 647 C CA . ALA A 1 77 ? 5.181 -8.107 -8.486 1.00 93.69 77 ALA A CA 1
ATOM 648 C C . ALA A 1 77 ? 5.906 -8.600 -7.217 1.00 93.69 77 ALA A C 1
ATOM 650 O O . ALA A 1 77 ? 5.258 -9.014 -6.258 1.00 93.69 77 ALA A O 1
ATOM 651 N N . LYS A 1 78 ? 7.245 -8.521 -7.194 1.00 93.19 78 LYS A N 1
ATOM 652 C CA . LYS A 1 78 ? 8.060 -8.860 -6.014 1.00 93.19 78 LYS A CA 1
ATOM 653 C C . LYS A 1 78 ? 7.779 -7.897 -4.858 1.00 93.19 78 LYS A C 1
ATOM 655 O O . LYS A 1 78 ? 7.479 -8.342 -3.753 1.00 93.19 78 LYS A O 1
ATOM 660 N N . ASN A 1 79 ? 7.804 -6.598 -5.143 1.00 94.00 79 ASN A N 1
ATOM 661 C CA . ASN A 1 79 ? 7.580 -5.553 -4.149 1.00 94.00 79 ASN A CA 1
ATOM 662 C C . ASN A 1 79 ? 6.142 -5.573 -3.632 1.00 94.00 79 ASN A C 1
ATOM 664 O O . ASN A 1 79 ? 5.943 -5.544 -2.425 1.00 94.00 79 ASN A O 1
ATOM 668 N N . GLN A 1 80 ? 5.146 -5.772 -4.500 1.00 95.19 80 GLN A N 1
ATOM 669 C CA . GLN A 1 80 ? 3.748 -5.897 -4.081 1.00 95.19 80 GLN A CA 1
ATOM 670 C C . GLN A 1 80 ? 3.528 -7.051 -3.090 1.00 95.19 80 GLN A C 1
ATOM 672 O O . GLN A 1 80 ? 2.747 -6.900 -2.151 1.00 95.19 80 GLN A O 1
ATOM 677 N N . ARG A 1 81 ? 4.213 -8.194 -3.258 1.00 95.38 81 ARG A N 1
ATOM 678 C CA . ARG A 1 81 ? 4.140 -9.310 -2.296 1.00 95.38 81 ARG A CA 1
ATOM 679 C C . ARG A 1 81 ? 4.725 -8.925 -0.939 1.00 95.38 81 ARG A C 1
ATOM 681 O O . ARG A 1 81 ? 4.051 -9.129 0.067 1.00 95.38 81 ARG A O 1
ATOM 688 N N . LYS A 1 82 ? 5.923 -8.322 -0.920 1.00 94.25 82 LYS A N 1
ATOM 689 C CA . LYS A 1 82 ? 6.555 -7.807 0.312 1.00 94.25 82 LYS A CA 1
ATOM 690 C C . LYS A 1 82 ? 5.622 -6.828 1.035 1.00 94.25 82 LYS A C 1
ATOM 692 O O . LYS A 1 82 ? 5.332 -7.000 2.213 1.00 94.25 82 LYS A O 1
ATOM 697 N N . LEU A 1 83 ? 5.075 -5.878 0.281 1.00 95.06 83 LEU A N 1
ATOM 698 C CA . LEU A 1 83 ? 4.170 -4.832 0.749 1.00 95.06 83 LEU A CA 1
ATOM 699 C C . LEU A 1 83 ? 2.878 -5.417 1.333 1.00 95.06 83 LEU A C 1
ATOM 701 O O . LEU A 1 83 ? 2.466 -5.058 2.430 1.00 95.06 83 LEU A O 1
ATOM 705 N N . THR A 1 84 ? 2.271 -6.388 0.648 1.00 95.50 84 THR A N 1
ATOM 706 C CA . THR A 1 84 ? 1.051 -7.055 1.129 1.00 95.50 84 THR A CA 1
ATOM 707 C C . THR A 1 84 ? 1.296 -7.778 2.455 1.00 95.50 84 THR A C 1
ATOM 709 O O . THR A 1 84 ? 0.465 -7.693 3.357 1.00 95.50 84 THR A O 1
ATOM 712 N N . THR A 1 85 ? 2.430 -8.469 2.597 1.00 96.38 85 THR A N 1
ATOM 713 C CA . THR A 1 85 ? 2.804 -9.135 3.853 1.00 96.38 85 THR A CA 1
ATOM 714 C C . THR A 1 85 ? 3.044 -8.123 4.971 1.00 96.38 85 THR A C 1
ATOM 716 O O . THR A 1 85 ? 2.532 -8.317 6.073 1.00 96.38 85 THR A O 1
ATOM 719 N N . ALA A 1 86 ? 3.759 -7.030 4.689 1.00 96.31 86 ALA A N 1
ATOM 720 C CA . ALA A 1 86 ? 4.003 -5.959 5.652 1.00 96.31 86 ALA A CA 1
ATOM 721 C C . ALA A 1 86 ? 2.694 -5.300 6.121 1.00 96.31 86 ALA A C 1
ATOM 723 O O . ALA A 1 86 ? 2.463 -5.218 7.324 1.00 96.31 86 ALA A O 1
ATOM 724 N N . ILE A 1 87 ? 1.781 -4.945 5.205 1.00 96.06 87 ILE A N 1
ATOM 725 C CA . ILE A 1 87 ? 0.470 -4.374 5.566 1.00 96.06 87 ILE A CA 1
ATOM 726 C C . ILE A 1 87 ? -0.343 -5.352 6.414 1.00 96.06 87 ILE A C 1
ATOM 728 O O . ILE A 1 87 ? -0.934 -4.951 7.412 1.00 96.06 87 ILE A O 1
ATOM 732 N N . LYS A 1 88 ? -0.393 -6.637 6.044 1.00 96.38 88 LYS A N 1
ATOM 733 C CA . LYS A 1 88 ? -1.142 -7.633 6.826 1.00 96.38 88 LYS A CA 1
ATOM 734 C C . LYS A 1 88 ? -0.602 -7.752 8.251 1.00 96.38 88 LYS A C 1
ATOM 736 O O . LYS A 1 88 ? -1.395 -7.785 9.185 1.00 96.38 88 LYS A O 1
ATOM 741 N N . ARG A 1 89 ? 0.724 -7.760 8.420 1.00 96.75 89 ARG A N 1
ATOM 742 C CA . ARG A 1 89 ? 1.366 -7.746 9.744 1.00 96.75 89 ARG A CA 1
ATOM 743 C C . ARG A 1 89 ? 1.027 -6.472 10.514 1.00 96.75 89 ARG A C 1
ATOM 745 O O . ARG A 1 89 ? 0.582 -6.569 11.649 1.00 96.75 89 ARG A O 1
ATOM 752 N N . ALA A 1 90 ? 1.150 -5.306 9.880 1.00 96.69 90 ALA A N 1
ATOM 753 C CA . ALA A 1 90 ? 0.818 -4.019 10.490 1.00 96.69 90 ALA A CA 1
ATOM 754 C C . ALA A 1 90 ? -0.638 -3.967 10.984 1.00 96.69 90 ALA A C 1
ATOM 756 O O . ALA A 1 90 ? -0.900 -3.441 12.060 1.00 96.69 90 ALA A O 1
ATOM 757 N N . ARG A 1 91 ? -1.579 -4.561 10.237 1.00 95.69 91 ARG A N 1
ATOM 758 C CA . ARG A 1 91 ? -2.990 -4.649 10.640 1.00 95.69 91 ARG A CA 1
ATOM 759 C C . ARG A 1 91 ? -3.222 -5.545 11.847 1.00 95.69 91 ARG A C 1
ATOM 761 O O . ARG A 1 91 ? -3.954 -5.161 12.747 1.00 95.69 91 ARG A O 1
ATOM 768 N N . ILE A 1 92 ? -2.588 -6.717 11.879 1.00 96.31 92 ILE A N 1
ATOM 769 C CA . ILE A 1 92 ? -2.686 -7.634 13.026 1.00 96.31 92 ILE A CA 1
ATOM 770 C C . ILE A 1 92 ? -2.110 -6.977 14.289 1.00 96.31 92 ILE A C 1
ATOM 772 O O . ILE A 1 92 ? -2.660 -7.146 15.368 1.00 96.31 92 ILE A O 1
ATOM 776 N N . MET A 1 93 ? -1.050 -6.179 14.139 1.00 95.44 93 MET A N 1
ATOM 777 C CA . MET A 1 93 ? -0.437 -5.419 15.233 1.00 95.44 93 MET A CA 1
ATOM 778 C C . MET A 1 93 ? -1.208 -4.144 15.626 1.00 95.44 93 MET A C 1
ATOM 780 O O . MET A 1 93 ? -0.771 -3.435 16.525 1.00 95.44 93 MET A O 1
ATOM 784 N N . GLY A 1 94 ? -2.312 -3.807 14.950 1.00 93.56 94 GLY A N 1
ATOM 785 C CA . GLY A 1 94 ? -3.103 -2.606 15.245 1.00 93.56 94 GLY A CA 1
ATOM 786 C C . GLY A 1 94 ? -2.498 -1.281 14.758 1.00 93.56 94 GLY A C 1
ATOM 787 O O . GLY A 1 94 ? -3.002 -0.220 15.106 1.00 93.56 94 GLY A O 1
ATOM 788 N N . LEU A 1 95 ? -1.446 -1.312 13.931 1.00 94.19 95 LEU A N 1
ATOM 789 C CA . LEU A 1 95 ? -0.812 -0.104 13.380 1.00 94.19 95 LEU A CA 1
ATOM 790 C C . LEU A 1 95 ? -1.586 0.496 12.197 1.00 94.19 95 LEU A C 1
ATOM 792 O O . LEU A 1 95 ? -1.445 1.679 11.893 1.00 94.19 95 LEU A O 1
ATOM 796 N N . LEU A 1 96 ? -2.367 -0.328 11.491 1.00 93.06 96 LEU A N 1
ATOM 797 C CA . LEU A 1 96 ? -3.199 0.081 10.359 1.00 93.06 96 LEU A CA 1
ATOM 798 C C . LEU A 1 96 ? -4.606 -0.517 10.482 1.00 93.06 96 LEU A C 1
ATOM 800 O O . LEU A 1 96 ? -4.731 -1.679 10.873 1.00 93.06 96 LEU A O 1
ATOM 804 N N . PRO A 1 97 ? -5.657 0.215 10.075 1.00 93.12 97 PRO A N 1
ATOM 805 C CA . PRO A 1 97 ? -7.021 -0.294 10.127 1.00 93.12 97 PRO A CA 1
ATOM 806 C C . PRO A 1 97 ? -7.283 -1.364 9.053 1.00 93.12 97 PRO A C 1
ATOM 808 O O . PRO A 1 97 ? -6.697 -1.360 7.962 1.00 93.12 97 PRO A O 1
ATOM 811 N N . PHE A 1 98 ? -8.200 -2.286 9.361 1.00 92.19 98 PHE A N 1
ATOM 812 C CA . PHE A 1 98 ? -8.778 -3.215 8.379 1.00 92.19 98 PHE A CA 1
ATOM 813 C C . PHE A 1 98 ? -9.872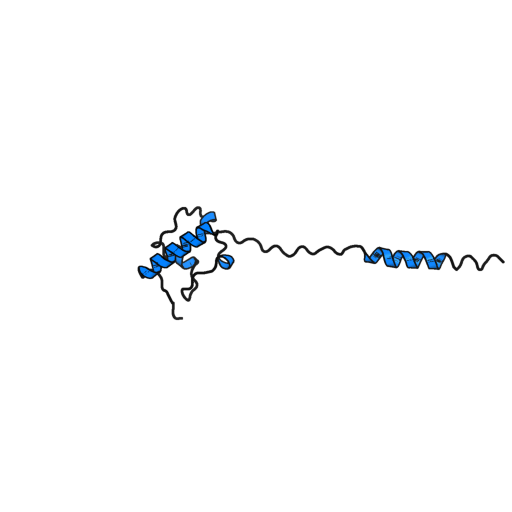 -2.548 7.541 1.00 92.19 98 PHE A C 1
ATOM 815 O O . PHE A 1 98 ? -9.957 -2.796 6.338 1.00 92.19 98 PHE A O 1
ATOM 822 N N . VAL A 1 99 ? -10.670 -1.705 8.192 1.00 90.69 99 VAL A N 1
ATOM 823 C CA . VAL A 1 99 ? -11.729 -0.873 7.625 1.00 90.69 99 VAL A CA 1
ATOM 824 C C . VAL A 1 99 ? -11.588 0.489 8.291 1.00 90.69 99 VAL A C 1
ATOM 826 O O . VAL A 1 99 ? -11.449 0.552 9.511 1.00 90.69 99 VAL A O 1
ATOM 829 N N . ALA A 1 100 ? -11.544 1.547 7.491 1.00 82.56 100 ALA A N 1
ATOM 830 C CA . ALA A 1 100 ? -11.720 2.902 7.990 1.00 82.56 100 ALA A CA 1
ATOM 831 C C . ALA A 1 100 ? -13.153 3.324 7.655 1.00 82.56 100 ALA A C 1
ATOM 833 O O . ALA A 1 100 ? -13.562 3.196 6.497 1.00 82.56 100 ALA A O 1
ATOM 834 N N . GLU A 1 101 ? -13.894 3.730 8.682 1.00 73.94 101 GLU A N 1
ATOM 835 C CA . GLU A 1 101 ? -15.159 4.455 8.551 1.00 73.94 101 GLU A CA 1
ATOM 836 C C . GLU A 1 101 ? -14.838 5.880 8.063 1.00 73.94 101 GLU A C 1
ATOM 838 O O . GLU A 1 101 ? -13.769 6.406 8.390 1.00 73.94 101 GLU A O 1
ATOM 843 N N . ASP A 1 102 ? -15.723 6.470 7.263 1.00 59.75 102 ASP A N 1
ATOM 844 C CA . ASP A 1 102 ? -15.610 7.855 6.774 1.00 59.75 102 ASP A CA 1
ATOM 845 C C . ASP A 1 102 ? -16.313 8.831 7.705 1.00 59.75 102 ASP A C 1
ATOM 847 O O . ASP A 1 102 ? -17.370 8.450 8.260 1.00 59.75 102 ASP A O 1
#

Mean predicted aligned error: 13.64 Å

Organism: NCBI:txid2840838

Sequence (102 aa):
MAEEKQTQEAQTENTENKQQNQQQTQQHRRPFRRHKKVDYIAANHIEYVDYKDTELLKRFISERGKILPRRVTGTSAKNQRKLTTAIKRARIMGLLPFVAED